Protein AF-A0A7R9JNC4-F1 (afdb_monomer_lite)

Organism: Timema californicum (NCBI:txid61474)

Sequence (114 aa):
CFVCVQEMGVPLQVRARMQINILVDPYTGSNIPLYKNLPERVFLPAMWFTQSVDIDDKLSSTVKTA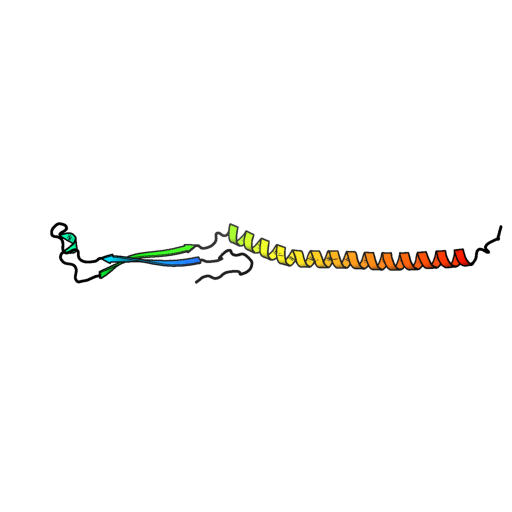LIAKTAGWGVLFALAAVGLVLLVIGLVISLRHGWAQNMVRSSVPKISQ

pLDDT: mean 71.84, std 12.69, range [44.19, 96.12]

InterPro domains:
  IPR002159 CD36 family [PF01130] (6-94)
  IPR002159 CD36 family [PTHR11923] (7-99)

Foldseek 3Di:
DFDDPVPPRDTQKDKDKDWDWDWDAQDPDPPDVPRVPDDGTDTDTPDMDIDIDHDDPVVVVVVVVVVVCVVVVVVVVVVVVVVVVVVVVVVVVVVVV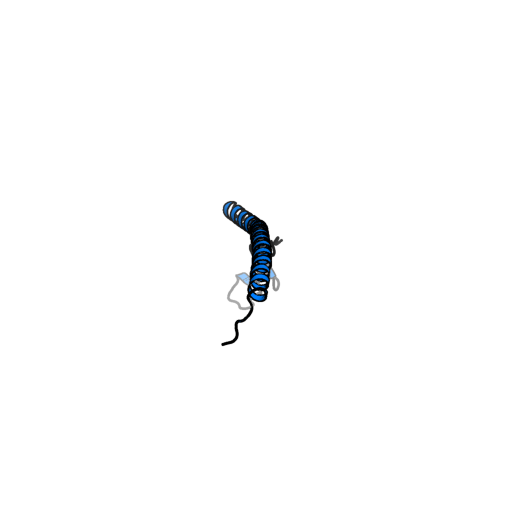VVVVVVVVVVPDPPPDD

Radius of gyration: 39.09 Å; chains: 1; bounding box: 98×27×97 Å

Structure (mmCIF, N/CA/C/O backbone):
data_AF-A0A7R9JNC4-F1
#
_entry.id   AF-A0A7R9JNC4-F1
#
loop_
_atom_site.group_PDB
_atom_site.id
_atom_site.type_symbol
_atom_site.label_atom_id
_atom_site.label_alt_id
_atom_site.label_comp_id
_atom_site.label_asym_id
_atom_site.label_entity_id
_atom_site.label_seq_id
_atom_site.pdbx_PDB_ins_code
_atom_site.Cartn_x
_atom_site.Cartn_y
_atom_site.Cartn_z
_atom_site.occupancy
_atom_site.B_iso_or_equiv
_atom_site.auth_seq_id
_atom_site.auth_comp_id
_atom_site.auth_asym_id
_atom_site.auth_atom_id
_atom_site.pdbx_PDB_model_num
ATOM 1 N N . CYS A 1 1 ? -14.669 -6.372 8.373 1.00 44.19 1 CYS A N 1
ATOM 2 C CA . CYS A 1 1 ? -14.290 -6.780 7.003 1.00 44.19 1 CYS A CA 1
ATOM 3 C C . CYS A 1 1 ? -13.158 -5.857 6.576 1.00 44.19 1 CYS A C 1
ATOM 5 O O . CYS A 1 1 ? -13.406 -4.662 6.481 1.00 44.19 1 CYS A O 1
ATOM 7 N N . PHE A 1 2 ? -11.932 -6.374 6.474 1.00 51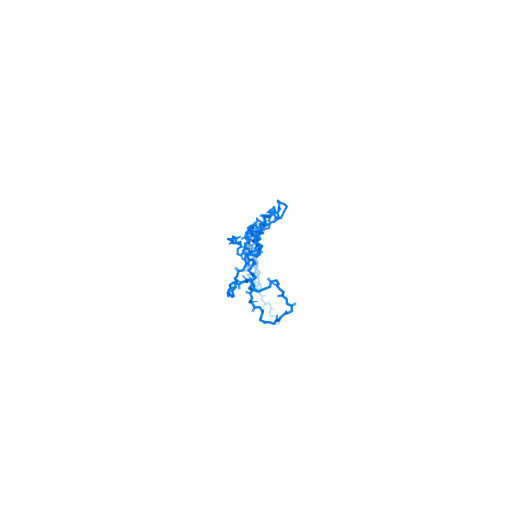.50 2 PHE A N 1
ATOM 8 C CA . PHE A 1 2 ? -10.750 -5.611 6.070 1.00 51.50 2 PHE A CA 1
ATOM 9 C C . PHE A 1 2 ? -10.440 -5.967 4.617 1.00 51.50 2 PHE A C 1
ATOM 11 O O . PHE A 1 2 ? -10.063 -7.101 4.335 1.00 51.50 2 PHE A O 1
ATOM 18 N N . VAL A 1 3 ? -10.631 -5.019 3.701 1.00 55.12 3 VAL A N 1
ATOM 19 C CA . VAL A 1 3 ? -10.148 -5.146 2.322 1.00 55.12 3 VAL A CA 1
ATOM 20 C C . VAL A 1 3 ? -8.806 -4.422 2.268 1.00 55.12 3 VAL A C 1
ATOM 22 O O . VAL A 1 3 ? -8.754 -3.192 2.281 1.00 55.12 3 VAL A O 1
ATOM 25 N N . CYS A 1 4 ? -7.715 -5.186 2.285 1.00 48.88 4 CYS A N 1
ATOM 26 C CA . CYS A 1 4 ? -6.356 -4.654 2.216 1.00 48.88 4 CYS A CA 1
ATOM 27 C C . CYS A 1 4 ? -5.811 -4.787 0.790 1.00 48.88 4 CYS A C 1
ATOM 29 O O . CYS A 1 4 ? -5.931 -5.844 0.175 1.00 48.88 4 CYS A O 1
ATOM 31 N N . VAL A 1 5 ? -5.153 -3.740 0.286 1.00 53.66 5 VAL A N 1
ATOM 32 C CA . VAL A 1 5 ? -4.251 -3.852 -0.868 1.00 53.66 5 VAL A CA 1
ATOM 33 C C . VAL A 1 5 ? -2.887 -4.240 -0.305 1.00 53.66 5 VAL A C 1
ATOM 35 O O . VAL A 1 5 ? -2.231 -3.436 0.355 1.00 53.66 5 VAL A O 1
ATOM 38 N N . GLN A 1 6 ? -2.503 -5.499 -0.517 1.00 52.25 6 GLN A N 1
ATOM 39 C CA . GLN A 1 6 ? -1.393 -6.187 0.161 1.00 52.25 6 GLN A CA 1
ATOM 40 C C . GLN A 1 6 ? -0.034 -5.472 0.056 1.00 52.25 6 GLN A C 1
ATOM 42 O O . GLN A 1 6 ? 0.820 -5.635 0.917 1.00 52.25 6 GLN A O 1
ATOM 47 N N . GLU A 1 7 ? 0.143 -4.641 -0.967 1.00 56.03 7 GLU A N 1
ATOM 48 C CA . GLU A 1 7 ? 1.398 -3.946 -1.266 1.00 56.03 7 GLU A CA 1
ATOM 49 C C . GLU A 1 7 ? 1.586 -2.631 -0.491 1.00 56.03 7 GLU A C 1
ATOM 51 O O . GLU A 1 7 ? 2.702 -2.131 -0.417 1.00 56.03 7 GLU A O 1
ATOM 56 N N . MET A 1 8 ? 0.517 -2.043 0.062 1.00 58.16 8 MET A N 1
ATOM 57 C CA . MET A 1 8 ? 0.560 -0.661 0.571 1.00 58.16 8 MET A CA 1
ATOM 58 C C . MET A 1 8 ? 0.301 -0.544 2.075 1.00 58.16 8 MET A C 1
ATOM 60 O O . MET A 1 8 ? 0.452 0.543 2.618 1.00 58.16 8 MET A O 1
ATOM 64 N N . GLY A 1 9 ? -0.126 -1.613 2.759 1.00 55.94 9 GLY A N 1
ATOM 65 C CA . GLY A 1 9 ? -0.413 -1.606 4.206 1.00 55.94 9 GLY A CA 1
ATOM 66 C C . GLY A 1 9 ? -1.550 -0.668 4.652 1.00 55.94 9 GLY A C 1
ATOM 67 O O . GLY A 1 9 ? -1.943 -0.689 5.815 1.00 55.94 9 GLY A O 1
ATOM 68 N N . VAL A 1 10 ? -2.102 0.134 3.737 1.00 61.19 10 VAL A N 1
ATOM 69 C CA . VAL A 1 10 ? -3.180 1.089 3.987 1.00 61.19 10 VAL A CA 1
ATOM 70 C C . VAL A 1 10 ? -4.524 0.402 3.724 1.00 61.19 10 VAL A C 1
ATOM 72 O O . VAL A 1 10 ? -4.783 -0.028 2.594 1.00 61.19 10 VAL A O 1
ATOM 75 N N . PRO A 1 11 ? -5.397 0.279 4.737 1.00 57.06 11 PRO A N 1
ATOM 76 C CA . PRO A 1 11 ? -6.696 -0.351 4.558 1.00 57.06 11 PRO A CA 1
ATOM 77 C C . PRO A 1 11 ? -7.670 0.621 3.880 1.00 57.06 11 PRO A C 1
ATOM 79 O O . PRO A 1 11 ? -8.018 1.641 4.463 1.00 57.06 11 PRO A O 1
ATOM 82 N N . LEU A 1 12 ? -8.137 0.300 2.665 1.00 61.91 12 LEU A N 1
ATOM 83 C CA . LEU A 1 12 ? -8.998 1.196 1.875 1.00 61.91 12 LEU A CA 1
ATOM 84 C C . LEU A 1 12 ? -10.362 1.473 2.521 1.00 61.91 12 LEU A C 1
ATOM 86 O O . LEU A 1 12 ? -10.946 2.527 2.285 1.00 61.91 12 LEU A O 1
ATOM 90 N N . GLN A 1 13 ? -10.871 0.516 3.298 1.00 58.16 13 GLN A N 1
ATOM 91 C CA . GLN A 1 13 ? -12.112 0.622 4.061 1.00 58.16 13 GLN A CA 1
ATOM 92 C C . GLN A 1 13 ? -11.985 -0.221 5.330 1.00 58.16 13 GLN A C 1
ATOM 94 O O . GLN A 1 13 ? -11.744 -1.432 5.258 1.00 58.16 13 GLN A O 1
ATOM 99 N N . VAL A 1 14 ? -12.163 0.404 6.497 1.00 60.12 14 VAL A N 1
ATOM 100 C CA . VAL A 1 14 ? -12.135 -0.287 7.793 1.00 60.12 14 VAL A CA 1
ATOM 101 C C . VAL A 1 14 ? -13.489 -0.158 8.460 1.00 60.12 14 VAL A C 1
ATOM 103 O O . VAL A 1 14 ? -13.920 0.935 8.812 1.00 60.12 14 VAL A O 1
ATOM 106 N N . ARG A 1 15 ? -14.146 -1.301 8.674 1.00 62.38 15 ARG A N 1
ATOM 107 C CA . ARG A 1 15 ? -15.362 -1.404 9.489 1.00 62.38 15 ARG A CA 1
ATOM 108 C C . ARG A 1 15 ? -15.064 -2.278 10.697 1.00 62.38 15 ARG A C 1
ATOM 110 O O . ARG A 1 15 ? -15.071 -3.509 10.582 1.00 62.38 15 ARG A O 1
ATOM 117 N N . ALA A 1 16 ? -14.780 -1.634 11.824 1.00 66.00 16 ALA A N 1
ATOM 118 C CA . ALA A 1 16 ? -14.545 -2.270 13.112 1.00 66.00 16 ALA A CA 1
ATOM 119 C C . ALA A 1 16 ? -15.803 -2.155 13.981 1.00 66.00 16 ALA A C 1
ATOM 121 O O . ALA A 1 16 ? -16.403 -1.087 14.094 1.00 66.00 16 ALA A O 1
ATOM 122 N N . ARG A 1 17 ? -16.222 -3.273 14.578 1.00 70.50 17 ARG A N 1
ATOM 123 C CA . ARG A 1 17 ? -17.339 -3.331 15.526 1.00 70.50 17 ARG A CA 1
ATOM 124 C C . ARG A 1 17 ? -16.811 -3.900 16.829 1.00 70.50 17 ARG A C 1
ATOM 126 O O . ARG A 1 17 ? -16.311 -5.020 16.835 1.00 70.50 17 ARG A O 1
ATOM 133 N N . MET A 1 18 ? -16.892 -3.119 17.895 1.00 77.19 18 MET A N 1
ATOM 134 C CA . MET A 1 18 ? -16.449 -3.510 19.228 1.00 77.19 18 MET A CA 1
ATOM 135 C C . MET A 1 18 ? -17.633 -3.445 20.183 1.00 77.19 18 MET A C 1
ATOM 137 O O . MET A 1 18 ? -18.390 -2.474 20.175 1.00 77.19 18 MET A O 1
ATOM 141 N N . GLN A 1 19 ? -17.787 -4.477 21.006 1.00 81.62 19 GLN A N 1
ATOM 142 C CA . GLN A 1 19 ? -18.786 -4.521 22.066 1.00 81.62 19 GLN A CA 1
ATOM 143 C C . GLN A 1 19 ? -18.071 -4.533 23.410 1.00 81.62 19 GLN A C 1
ATOM 145 O O . GLN A 1 19 ? -17.199 -5.368 23.644 1.00 81.62 19 GLN A O 1
ATOM 150 N N . ILE A 1 20 ? -18.455 -3.610 24.288 1.00 80.56 20 ILE A N 1
ATOM 151 C CA . ILE A 1 20 ? -17.968 -3.578 25.664 1.00 80.56 20 ILE A CA 1
ATOM 152 C C . ILE A 1 20 ? -18.991 -4.301 26.534 1.00 80.56 20 ILE A C 1
ATOM 154 O O . ILE A 1 20 ? -20.129 -3.846 26.671 1.00 80.56 20 ILE A O 1
ATOM 158 N N . ASN A 1 21 ? -18.572 -5.416 27.130 1.00 79.94 21 ASN A N 1
ATOM 159 C CA . ASN A 1 21 ? -19.337 -6.123 28.149 1.00 79.94 21 ASN A CA 1
ATOM 160 C C . ASN A 1 21 ? -18.695 -5.892 29.514 1.00 79.94 21 ASN A C 1
ATOM 162 O O . ASN A 1 21 ? -17.485 -6.048 29.670 1.00 79.94 21 ASN A O 1
ATOM 166 N N . ILE A 1 22 ? -19.518 -5.552 30.499 1.00 77.94 22 ILE A N 1
ATOM 167 C CA . ILE A 1 22 ? -19.102 -5.400 31.890 1.00 77.94 22 ILE A CA 1
ATOM 168 C C . ILE A 1 22 ? -19.557 -6.646 32.643 1.00 77.94 22 ILE A C 1
ATOM 170 O O . ILE A 1 22 ? -20.733 -7.006 32.603 1.00 77.94 22 ILE A O 1
ATOM 174 N N . LEU A 1 23 ? -18.618 -7.308 33.316 1.00 78.38 23 LEU A N 1
ATOM 175 C CA . LEU A 1 23 ? -18.911 -8.398 34.238 1.00 78.38 23 LEU A CA 1
ATOM 176 C C . LEU A 1 23 ? -19.241 -7.803 35.605 1.00 78.38 23 LEU A C 1
ATOM 178 O O . LEU A 1 23 ? -18.393 -7.142 36.204 1.00 78.38 23 LEU A O 1
ATOM 182 N N . VAL A 1 24 ? -20.457 -8.032 36.090 1.00 73.62 24 VAL A N 1
ATOM 183 C CA . VAL A 1 24 ? -20.873 -7.611 37.428 1.00 73.62 24 VAL A CA 1
ATOM 184 C C . VAL A 1 24 ? -21.035 -8.845 38.301 1.00 73.62 24 VAL A C 1
ATOM 186 O O . VAL A 1 24 ? -21.912 -9.674 38.059 1.00 73.62 24 VAL A O 1
ATOM 189 N N . ASP A 1 25 ? -20.187 -8.944 39.323 1.00 72.25 25 ASP A N 1
ATOM 190 C CA . ASP A 1 25 ? -20.280 -9.965 40.364 1.00 72.25 25 ASP A CA 1
ATOM 191 C C . ASP A 1 25 ? -21.021 -9.390 41.591 1.00 72.25 25 ASP A C 1
ATOM 193 O O . ASP A 1 25 ? -20.733 -8.262 42.008 1.00 72.25 25 ASP A O 1
ATOM 197 N N . PRO A 1 26 ? -21.979 -10.126 42.186 1.00 66.00 26 PRO A N 1
ATOM 198 C CA . PRO A 1 26 ? -22.688 -9.668 43.376 1.00 66.00 26 PRO A CA 1
ATOM 199 C C . PRO A 1 26 ? -21.736 -9.628 44.582 1.00 66.00 26 PRO A C 1
ATOM 201 O O . PRO A 1 26 ? -21.170 -10.643 44.988 1.00 66.00 26 PRO A O 1
ATOM 204 N N . TYR A 1 27 ? -21.553 -8.445 45.169 1.00 62.84 27 TYR A N 1
ATOM 205 C CA . TYR A 1 27 ? -20.726 -8.259 46.363 1.00 62.84 27 TYR A CA 1
ATOM 206 C C . TYR A 1 27 ? -21.540 -8.537 47.637 1.00 62.84 27 TYR A C 1
ATOM 208 O O . TYR A 1 27 ? -22.559 -7.895 47.883 1.00 62.84 27 TYR A O 1
ATOM 216 N N . THR A 1 28 ? -21.083 -9.483 48.464 1.00 59.53 28 THR A N 1
ATOM 217 C CA . THR A 1 28 ? -21.775 -9.958 49.682 1.00 59.53 28 THR A CA 1
ATOM 218 C C . THR A 1 28 ? -21.474 -9.142 50.948 1.00 59.53 28 THR A C 1
ATOM 220 O O . THR A 1 28 ? -22.050 -9.414 52.001 1.00 59.53 28 THR A O 1
ATOM 223 N N . GLY A 1 29 ? -20.612 -8.120 50.878 1.00 59.78 29 GLY A N 1
ATOM 224 C CA . GLY A 1 29 ? -20.340 -7.210 51.995 1.00 59.78 29 GLY A CA 1
ATOM 225 C C . GLY A 1 29 ? -21.403 -6.113 52.129 1.00 59.78 29 GLY A C 1
ATOM 226 O O . GLY A 1 29 ? -21.779 -5.457 51.159 1.00 59.78 29 GLY A O 1
ATOM 227 N N . SER A 1 30 ? -21.867 -5.887 53.355 1.00 56.16 30 SER A N 1
ATOM 228 C CA . SER A 1 30 ? -23.043 -5.098 53.763 1.00 56.16 30 SER A CA 1
ATOM 229 C C . SER A 1 30 ? -23.102 -3.612 53.363 1.00 56.16 30 SER A C 1
ATOM 231 O O . SER A 1 30 ? -24.064 -2.940 53.728 1.00 56.16 30 SER A O 1
ATOM 233 N N . ASN A 1 31 ? -22.119 -3.076 52.636 1.00 57.97 31 ASN A N 1
ATOM 234 C CA . ASN A 1 31 ? -21.911 -1.627 52.532 1.00 57.97 31 ASN A CA 1
ATOM 235 C C . ASN A 1 31 ? -22.288 -1.014 51.172 1.00 57.97 31 ASN A C 1
ATOM 237 O O . ASN A 1 31 ? -22.201 0.202 51.025 1.00 57.97 31 ASN A O 1
ATOM 241 N N . ILE A 1 32 ? -22.730 -1.808 50.186 1.00 62.44 32 ILE A N 1
ATOM 242 C CA . ILE A 1 32 ? -23.145 -1.288 48.871 1.00 62.44 32 ILE A CA 1
ATOM 243 C C . ILE A 1 32 ? -24.506 -1.890 48.474 1.00 62.44 32 ILE A C 1
ATOM 245 O O . ILE A 1 32 ? -24.557 -2.978 47.900 1.00 62.44 32 ILE A O 1
ATOM 249 N N . PRO A 1 33 ? -25.636 -1.208 48.752 1.00 63.06 33 PRO A N 1
ATOM 250 C CA . PRO A 1 33 ? -26.978 -1.737 48.478 1.00 63.06 33 PRO A CA 1
ATOM 251 C C . PRO A 1 33 ? -27.293 -1.900 46.980 1.00 63.06 33 PRO A C 1
ATOM 253 O O . PRO A 1 33 ? -28.235 -2.608 46.634 1.00 63.06 33 PRO A O 1
ATOM 256 N N . LEU A 1 34 ? -26.495 -1.291 46.093 1.00 64.94 34 LEU A N 1
ATOM 257 C CA . LEU A 1 34 ? -26.687 -1.314 44.639 1.00 64.94 34 LEU A CA 1
ATOM 258 C C . LEU A 1 34 ? -26.532 -2.717 44.019 1.00 64.94 34 LEU A C 1
ATOM 260 O O . LEU A 1 34 ? -27.171 -3.002 43.012 1.00 64.94 34 LEU A O 1
ATOM 264 N N . TYR A 1 35 ? -25.739 -3.606 44.633 1.00 62.12 35 TYR A N 1
ATOM 265 C CA . TYR A 1 35 ? -25.465 -4.955 44.110 1.00 62.12 35 TYR A CA 1
ATOM 266 C C . TYR A 1 35 ? -26.289 -6.071 44.775 1.00 62.12 35 TYR A C 1
ATOM 268 O O . TYR A 1 35 ? -26.131 -7.243 44.445 1.00 62.12 35 TYR A O 1
ATOM 276 N N . LYS A 1 36 ? -27.179 -5.721 45.713 1.00 59.44 36 LYS A N 1
ATOM 277 C CA . LYS A 1 36 ? -27.850 -6.671 46.618 1.00 59.44 36 LYS A CA 1
ATOM 278 C C . LYS A 1 36 ? -28.995 -7.469 45.971 1.00 59.44 36 LYS A C 1
ATOM 280 O O . LYS A 1 36 ? -29.392 -8.492 46.514 1.00 59.44 36 LYS A O 1
ATOM 285 N N . ASN A 1 37 ? -29.518 -6.992 44.837 1.00 63.28 37 ASN A N 1
ATOM 286 C CA . ASN A 1 37 ? -30.651 -7.583 44.109 1.00 63.28 37 ASN A CA 1
ATOM 287 C C . ASN A 1 37 ? -30.269 -8.131 42.721 1.00 63.28 37 ASN A C 1
ATOM 289 O O . ASN A 1 37 ? -31.162 -8.433 41.930 1.00 63.28 37 ASN A O 1
ATOM 293 N N . LEU A 1 38 ? -28.976 -8.221 42.383 1.00 62.16 38 LEU A N 1
ATOM 294 C CA . LEU A 1 38 ? -28.588 -8.850 41.121 1.00 62.16 38 LEU A CA 1
ATOM 295 C C . LEU A 1 38 ? -28.598 -10.381 41.285 1.00 62.16 38 LEU A C 1
ATOM 297 O O . LEU A 1 38 ? -28.001 -10.877 42.244 1.00 62.16 38 LEU A O 1
ATOM 301 N N . PRO A 1 39 ? -29.240 -11.137 40.370 1.00 59.06 39 PRO A N 1
ATOM 302 C CA . PRO A 1 39 ? -28.974 -12.568 40.240 1.00 59.06 39 PRO A CA 1
ATOM 303 C C . PRO A 1 39 ? -27.484 -12.766 39.904 1.00 59.06 39 PRO A C 1
ATOM 305 O O . PRO A 1 39 ? -26.833 -11.820 39.468 1.00 59.06 39 PRO A O 1
ATOM 308 N N . GLU A 1 40 ? -26.927 -13.950 40.171 1.00 65.00 40 GLU A N 1
ATOM 309 C CA . GLU A 1 40 ? -25.495 -14.279 40.008 1.00 65.00 40 GLU A CA 1
ATOM 310 C C . GLU A 1 40 ? -24.810 -13.673 38.766 1.00 65.00 40 GLU A C 1
ATOM 312 O O . GLU A 1 40 ? -25.463 -13.435 37.754 1.00 65.00 40 GLU A O 1
ATOM 317 N N . ARG A 1 41 ? -23.478 -13.490 38.845 1.00 61.31 41 ARG A N 1
ATOM 318 C CA . ARG A 1 41 ? -22.540 -13.065 37.780 1.00 61.31 41 ARG A CA 1
ATOM 319 C C . ARG A 1 41 ? -23.212 -12.720 36.436 1.00 61.31 41 ARG A C 1
ATOM 321 O O . ARG A 1 41 ? -23.397 -13.587 35.580 1.00 61.31 41 ARG A O 1
ATOM 328 N N . VAL A 1 42 ? -23.533 -11.440 36.226 1.00 69.94 42 VAL A N 1
ATOM 329 C CA . VAL A 1 42 ? -24.230 -10.963 35.018 1.00 69.94 42 VAL A CA 1
ATOM 330 C C . VAL A 1 42 ? -23.260 -10.232 34.094 1.00 69.94 42 VAL A C 1
ATOM 332 O O . VAL A 1 42 ? -22.532 -9.333 34.514 1.00 69.94 42 VAL A O 1
ATOM 335 N N . PHE A 1 43 ? -23.283 -10.582 32.807 1.00 69.12 43 PHE A N 1
ATOM 336 C CA . PHE A 1 43 ? -22.633 -9.803 31.753 1.00 69.12 43 PHE A CA 1
ATOM 337 C C . PHE A 1 43 ? -23.602 -8.739 31.236 1.00 69.12 43 PHE A C 1
ATOM 339 O O . PHE A 1 43 ? -24.533 -9.047 30.492 1.00 69.12 43 PHE A O 1
ATOM 346 N N . LEU A 1 44 ? -23.384 -7.483 31.617 1.00 75.56 44 LEU A N 1
ATOM 347 C CA . LEU A 1 44 ? -24.174 -6.356 31.132 1.00 75.56 44 LEU A CA 1
ATOM 348 C C . LEU A 1 44 ? -23.521 -5.786 29.861 1.00 75.56 44 LEU A C 1
ATOM 350 O O . LEU A 1 44 ? -22.362 -5.358 29.916 1.00 75.56 44 LEU A O 1
ATOM 354 N N . PRO A 1 45 ? -24.221 -5.762 28.712 1.00 73.31 45 PRO A N 1
ATOM 355 C CA . PRO A 1 45 ? -23.729 -5.056 27.539 1.00 73.31 45 PRO A CA 1
ATOM 356 C C . PRO A 1 45 ? -23.801 -3.553 27.816 1.00 73.31 45 PRO A C 1
ATOM 358 O O . PRO A 1 45 ? -24.883 -2.998 27.982 1.00 73.31 45 PRO A O 1
ATOM 361 N N . ALA A 1 46 ? -22.646 -2.893 27.892 1.00 76.31 46 ALA A N 1
ATOM 362 C CA . ALA A 1 46 ? -22.591 -1.465 28.187 1.00 76.31 46 ALA A CA 1
ATOM 363 C C . ALA A 1 46 ? -22.892 -0.635 26.937 1.00 76.31 46 ALA A C 1
ATOM 365 O O . ALA A 1 46 ? -23.654 0.325 26.992 1.00 76.31 46 ALA A O 1
ATOM 366 N N . MET A 1 47 ? -22.277 -1.003 25.808 1.00 77.12 47 MET A N 1
ATOM 367 C CA . MET A 1 47 ? -22.377 -0.255 24.556 1.00 77.12 47 MET A CA 1
ATOM 368 C C . MET A 1 47 ? -21.711 -0.992 23.387 1.00 77.12 47 MET A C 1
ATOM 370 O O . MET A 1 47 ? -20.741 -1.737 23.562 1.00 77.12 47 MET A O 1
ATOM 374 N N . TRP A 1 48 ? -22.215 -0.738 22.177 1.00 73.12 48 TRP A N 1
ATOM 375 C CA . TRP A 1 48 ? -21.621 -1.173 20.914 1.00 73.12 48 TRP A CA 1
ATOM 376 C C . TRP A 1 48 ? -21.045 0.030 20.160 1.00 73.12 48 TRP A C 1
ATOM 378 O O . TRP A 1 48 ? -21.745 0.996 19.863 1.00 73.12 48 TRP A O 1
ATOM 388 N N . PHE A 1 49 ? -19.765 -0.035 19.806 1.00 78.19 49 PHE A N 1
ATOM 389 C CA . PHE A 1 49 ? -19.107 0.955 18.962 1.00 78.19 49 PHE A CA 1
ATOM 390 C C . PHE A 1 49 ? -18.919 0.385 17.563 1.00 78.19 49 PHE A C 1
ATOM 392 O O . PHE A 1 49 ? -18.333 -0.683 17.386 1.00 78.19 49 PHE A O 1
ATOM 399 N N . THR A 1 50 ? -19.392 1.111 16.554 1.00 71.19 50 THR A N 1
ATOM 400 C CA . THR A 1 50 ? -19.060 0.827 15.156 1.00 71.19 50 THR A CA 1
ATOM 401 C C . THR A 1 50 ? -18.185 1.956 14.643 1.00 71.19 50 THR A C 1
ATOM 403 O O . THR A 1 50 ? -18.671 3.059 14.419 1.00 71.19 50 THR A O 1
ATOM 406 N N . GLN A 1 51 ? -16.899 1.683 14.455 1.00 65.81 51 GLN A N 1
ATOM 407 C CA . GLN A 1 51 ? -15.972 2.614 13.832 1.00 65.81 51 GLN A CA 1
ATOM 408 C C . GLN A 1 51 ? -15.855 2.246 12.352 1.00 65.81 51 GLN A C 1
ATOM 410 O O . GLN A 1 51 ? -15.296 1.205 11.997 1.00 65.81 51 GLN A O 1
ATOM 415 N N . SER A 1 52 ? -16.436 3.086 11.497 1.00 66.56 52 SER A N 1
ATOM 416 C CA . SER A 1 52 ? -16.288 2.993 10.044 1.00 66.56 52 SER A CA 1
ATOM 417 C C . SER A 1 52 ? -15.407 4.150 9.602 1.00 66.56 52 SER A C 1
ATOM 419 O O . SER A 1 52 ? -15.806 5.303 9.732 1.00 66.56 52 SER A O 1
ATOM 421 N N . VAL A 1 53 ? -14.190 3.844 9.161 1.00 65.38 53 VAL A N 1
ATOM 422 C CA . VAL A 1 53 ? -13.295 4.827 8.551 1.00 65.38 53 VAL A CA 1
ATOM 423 C C . VAL A 1 53 ? -13.340 4.575 7.056 1.00 65.38 53 VAL A C 1
ATOM 425 O O . VAL A 1 53 ? -12.800 3.575 6.571 1.00 65.38 53 VAL A O 1
ATOM 428 N N . ASP A 1 54 ? -14.030 5.467 6.356 1.00 65.88 54 ASP A N 1
ATOM 429 C CA . ASP A 1 54 ? -13.925 5.590 4.912 1.00 65.88 54 ASP A CA 1
ATOM 430 C C . ASP A 1 54 ? -12.759 6.536 4.612 1.00 65.88 54 ASP A C 1
ATOM 432 O O . ASP A 1 54 ? -12.597 7.579 5.249 1.00 65.88 54 ASP A O 1
ATOM 436 N N . ILE A 1 55 ? -11.884 6.121 3.699 1.00 65.31 55 ILE A N 1
ATOM 437 C CA . ILE A 1 55 ? -10.728 6.920 3.311 1.00 65.31 55 ILE A CA 1
ATOM 438 C C . ILE A 1 55 ? -11.205 8.193 2.595 1.00 65.31 55 ILE A C 1
ATOM 440 O O . ILE A 1 55 ? -11.933 8.106 1.610 1.00 65.31 55 ILE A O 1
ATOM 444 N N . ASP A 1 56 ? -10.745 9.355 3.074 1.00 70.00 56 ASP A N 1
ATOM 445 C CA . ASP A 1 56 ? -10.971 10.665 2.451 1.00 70.00 56 ASP A CA 1
ATOM 446 C C . ASP A 1 56 ? -10.477 10.693 0.991 1.00 70.00 56 ASP A C 1
ATOM 448 O O . ASP A 1 56 ? -9.440 10.104 0.653 1.00 70.00 56 ASP A O 1
ATOM 452 N N . ASP A 1 57 ? -11.193 11.403 0.116 1.00 65.94 57 ASP A N 1
ATOM 453 C CA . ASP A 1 57 ? -10.968 11.383 -1.338 1.00 65.94 57 ASP A CA 1
ATOM 454 C C . ASP A 1 57 ? -9.532 11.771 -1.722 1.00 65.94 57 ASP A C 1
ATOM 456 O O . ASP A 1 57 ? -8.950 11.217 -2.666 1.00 65.94 57 ASP A O 1
ATOM 460 N N . LYS A 1 58 ? -8.906 12.669 -0.947 1.00 63.09 58 LYS A N 1
ATOM 461 C CA . LYS A 1 58 ? -7.500 13.045 -1.141 1.00 63.09 58 LYS A CA 1
ATOM 462 C C . LYS A 1 58 ? -6.565 11.849 -1.003 1.00 63.09 58 LYS A C 1
ATOM 464 O O . LYS A 1 58 ? -5.725 11.635 -1.875 1.00 63.09 58 LYS A O 1
ATOM 469 N N . LEU A 1 59 ? -6.734 11.037 0.034 1.00 65.06 59 LEU A N 1
ATOM 470 C CA . LEU A 1 59 ? -5.857 9.900 0.305 1.00 65.06 59 LEU A CA 1
ATOM 471 C C . LEU A 1 59 ? -6.093 8.762 -0.710 1.00 65.06 59 LEU A C 1
ATOM 473 O O . LEU A 1 59 ? -5.140 8.123 -1.157 1.00 65.06 59 LEU A O 1
ATOM 477 N N . SER A 1 60 ? -7.337 8.584 -1.173 1.00 64.06 60 SER A N 1
ATOM 478 C CA . SER A 1 60 ? -7.686 7.673 -2.277 1.00 64.06 60 SER A CA 1
ATOM 479 C C . SER A 1 60 ? -6.965 8.045 -3.580 1.00 64.06 60 SER A C 1
ATOM 481 O O . SER A 1 60 ? -6.387 7.182 -4.248 1.00 64.06 60 SER A O 1
ATOM 483 N N . SER A 1 61 ? -6.926 9.337 -3.926 1.00 67.88 61 SER A N 1
ATOM 484 C CA . SER A 1 61 ? -6.230 9.813 -5.129 1.00 67.88 61 SER A CA 1
ATOM 485 C C . SER A 1 61 ? -4.709 9.628 -5.055 1.00 67.88 61 SER A C 1
ATOM 487 O O . SER A 1 61 ? -4.091 9.200 -6.033 1.00 67.88 61 SER A O 1
ATOM 489 N N . THR A 1 62 ? -4.097 9.864 -3.890 1.00 69.31 62 THR A N 1
ATOM 490 C CA . THR A 1 62 ? -2.658 9.658 -3.681 1.00 69.31 62 THR A CA 1
ATOM 491 C C . THR A 1 62 ? -2.279 8.184 -3.797 1.00 69.31 62 THR A C 1
ATOM 493 O O . THR A 1 62 ? -1.325 7.856 -4.502 1.00 69.31 62 THR A O 1
ATOM 496 N N . VAL A 1 63 ? -3.051 7.281 -3.184 1.00 71.00 63 VAL A N 1
ATOM 497 C CA . VAL A 1 63 ? -2.813 5.830 -3.279 1.00 71.00 63 VAL A CA 1
ATOM 498 C C . VAL A 1 63 ? -2.971 5.338 -4.721 1.00 71.00 63 VAL A C 1
ATOM 500 O O . VAL A 1 63 ? -2.137 4.570 -5.200 1.00 71.00 63 VAL A O 1
ATOM 503 N N . LYS A 1 64 ? -3.978 5.827 -5.458 1.00 70.25 64 LYS A N 1
ATOM 504 C CA . LYS A 1 64 ? -4.152 5.521 -6.890 1.00 70.25 64 LYS A CA 1
ATOM 505 C C . LYS A 1 64 ? -2.984 6.027 -7.739 1.00 70.25 64 LYS A C 1
ATOM 507 O O . LYS A 1 64 ? -2.502 5.304 -8.607 1.00 70.25 64 LYS A O 1
ATOM 512 N N . THR A 1 65 ? -2.500 7.237 -7.467 1.00 71.75 65 THR A N 1
ATOM 513 C CA . THR A 1 65 ? -1.373 7.840 -8.198 1.00 71.75 65 THR A CA 1
ATOM 514 C C . THR A 1 65 ? -0.078 7.070 -7.944 1.00 71.75 65 THR A C 1
ATOM 516 O O . THR A 1 65 ? 0.660 6.783 -8.883 1.00 71.75 65 THR A O 1
ATOM 519 N N . ALA A 1 66 ? 0.169 6.660 -6.698 1.00 75.06 66 ALA A N 1
ATOM 520 C CA . ALA A 1 66 ? 1.309 5.820 -6.337 1.00 75.06 66 ALA A CA 1
ATOM 521 C C . ALA A 1 66 ? 1.261 4.443 -7.029 1.00 75.06 66 ALA A C 1
ATOM 523 O O . ALA A 1 66 ? 2.286 3.953 -7.504 1.00 75.06 66 ALA A O 1
ATOM 524 N N . LEU A 1 67 ? 0.068 3.848 -7.155 1.00 72.12 67 LEU A N 1
ATOM 525 C CA . LEU A 1 67 ? -0.131 2.604 -7.906 1.00 72.12 67 LEU A CA 1
ATOM 526 C C . LEU A 1 67 ? 0.222 2.766 -9.392 1.00 72.12 67 LEU A C 1
ATOM 528 O O . LEU A 1 67 ? 0.954 1.942 -9.941 1.00 72.12 67 LEU A O 1
ATOM 532 N N . ILE A 1 68 ? -0.245 3.847 -10.025 1.00 75.31 68 ILE A N 1
ATOM 533 C CA . ILE A 1 68 ? 0.031 4.138 -11.440 1.00 75.31 68 ILE A CA 1
ATOM 534 C C . ILE A 1 68 ? 1.524 4.413 -11.656 1.00 75.31 68 ILE A C 1
ATOM 536 O O . ILE A 1 68 ? 2.111 3.903 -12.613 1.00 75.31 68 ILE A O 1
ATOM 540 N N . ALA A 1 69 ? 2.160 5.161 -10.75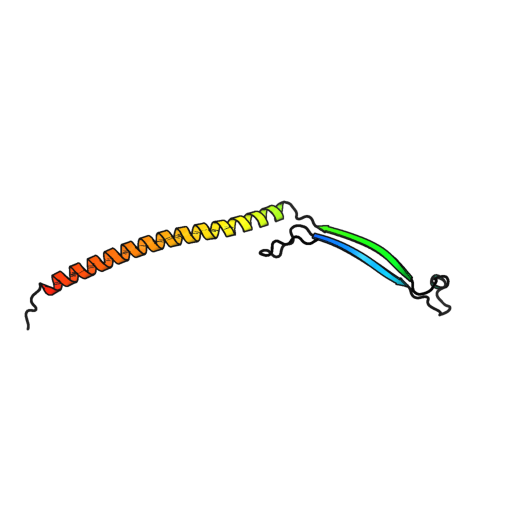1 1.00 74.44 69 ALA A N 1
ATOM 541 C CA . ALA A 1 69 ? 3.589 5.455 -10.801 1.00 74.44 69 ALA A CA 1
ATOM 542 C C . ALA A 1 69 ? 4.447 4.182 -10.734 1.00 74.44 69 ALA A C 1
ATOM 544 O O . ALA A 1 69 ? 5.408 4.058 -11.492 1.00 74.44 69 ALA A O 1
ATOM 545 N N . LYS A 1 70 ? 4.076 3.198 -9.901 1.00 75.31 70 LYS A N 1
ATOM 546 C CA . LYS A 1 70 ? 4.766 1.898 -9.847 1.00 75.31 70 LYS A CA 1
ATOM 547 C C . LYS A 1 70 ? 4.677 1.163 -11.186 1.00 75.31 70 LYS A C 1
ATOM 549 O O . LYS A 1 70 ? 5.696 0.706 -11.694 1.00 75.31 70 LYS A O 1
ATOM 554 N N . THR A 1 71 ? 3.491 1.086 -11.790 1.00 75.25 71 THR A N 1
ATOM 555 C CA . THR A 1 71 ? 3.314 0.428 -13.098 1.00 75.25 71 THR A CA 1
ATOM 556 C C . THR A 1 71 ? 4.005 1.173 -14.242 1.00 75.25 71 THR A C 1
ATOM 558 O O . THR A 1 71 ? 4.618 0.544 -15.101 1.00 75.25 71 THR A O 1
ATOM 561 N N . ALA A 1 72 ? 3.980 2.508 -14.232 1.00 78.12 72 ALA A N 1
ATOM 562 C CA . ALA A 1 72 ? 4.658 3.331 -15.230 1.00 78.12 72 ALA A CA 1
ATOM 563 C C . ALA A 1 72 ? 6.188 3.250 -15.098 1.00 78.12 72 ALA A C 1
ATOM 565 O O . ALA A 1 72 ? 6.894 3.221 -16.107 1.00 78.12 72 ALA A O 1
ATOM 566 N N . GLY A 1 73 ? 6.704 3.145 -13.869 1.00 80.44 73 GLY A N 1
ATOM 567 C CA . GLY A 1 73 ? 8.135 3.021 -13.593 1.00 80.44 73 GLY A CA 1
ATOM 568 C C . GLY A 1 73 ? 8.768 1.800 -14.259 1.00 80.44 73 GLY A C 1
ATOM 569 O O . GLY A 1 73 ? 9.846 1.912 -14.837 1.00 80.44 73 GLY A O 1
ATOM 570 N N . TRP A 1 74 ? 8.074 0.658 -14.275 1.00 84.25 74 TRP A N 1
ATOM 571 C CA . TRP A 1 74 ? 8.553 -0.539 -14.978 1.00 84.25 74 TRP A CA 1
ATOM 572 C C . TRP A 1 74 ? 8.665 -0.312 -16.492 1.00 84.25 74 TRP A C 1
ATOM 574 O O . TRP A 1 74 ? 9.665 -0.698 -17.093 1.00 84.25 74 TRP A O 1
ATOM 584 N N . GLY A 1 75 ? 7.694 0.372 -17.105 1.00 85.69 75 GLY A N 1
ATOM 585 C CA . GLY A 1 75 ? 7.733 0.702 -18.534 1.00 85.69 75 GLY A CA 1
ATOM 586 C C . GLY A 1 75 ? 8.912 1.606 -18.909 1.00 85.69 75 GLY A C 1
ATOM 587 O O . GLY A 1 75 ? 9.610 1.341 -19.888 1.00 85.69 75 GLY A O 1
ATOM 588 N N . VAL A 1 76 ? 9.184 2.633 -18.098 1.00 88.31 76 VAL A N 1
ATOM 589 C CA . VAL A 1 76 ? 10.319 3.547 -18.311 1.00 88.31 76 VAL A CA 1
ATOM 590 C C . VAL A 1 76 ? 11.658 2.818 -18.170 1.00 88.31 76 VAL A C 1
ATOM 592 O O . VAL A 1 76 ? 12.558 3.033 -18.981 1.00 88.31 76 VAL A O 1
ATOM 595 N N . LEU A 1 77 ? 11.787 1.918 -17.190 1.00 88.56 77 LEU A N 1
ATOM 596 C CA . LEU A 1 77 ? 13.005 1.129 -16.991 1.00 88.56 77 LEU A CA 1
ATOM 597 C C . LEU A 1 77 ? 13.308 0.224 -18.191 1.00 88.56 77 LEU A C 1
ATOM 599 O O . LEU A 1 77 ? 14.445 0.203 -18.662 1.00 88.56 77 LEU A O 1
ATOM 603 N N . PHE A 1 78 ? 12.304 -0.476 -18.728 1.00 92.12 78 PHE A N 1
ATOM 604 C CA . PHE A 1 78 ? 12.493 -1.304 -19.923 1.00 92.12 78 PHE A CA 1
ATOM 605 C C . PHE A 1 78 ? 12.842 -0.479 -21.161 1.00 92.12 78 PHE A C 1
ATOM 607 O O . PHE A 1 78 ? 13.717 -0.880 -21.927 1.00 92.12 78 PHE A O 1
ATOM 614 N N . ALA A 1 79 ? 12.207 0.682 -21.345 1.00 92.12 79 ALA A N 1
ATOM 615 C CA . ALA A 1 79 ? 12.520 1.573 -22.458 1.00 92.12 79 ALA A CA 1
ATOM 616 C C . ALA A 1 79 ? 13.978 2.059 -22.396 1.00 92.12 79 ALA A C 1
ATOM 618 O O . ALA A 1 79 ? 14.702 1.978 -23.389 1.00 92.12 79 ALA A O 1
ATOM 619 N N . LEU A 1 80 ? 14.435 2.497 -21.219 1.00 94.31 80 LEU A N 1
ATOM 620 C CA . LEU A 1 80 ? 15.812 2.950 -21.023 1.00 94.31 80 LEU A CA 1
ATOM 621 C C . LEU A 1 80 ? 16.821 1.807 -21.225 1.00 94.31 80 LEU A C 1
ATOM 623 O O . LEU A 1 80 ? 17.847 1.992 -21.879 1.00 94.31 80 LEU A O 1
ATOM 627 N N . ALA A 1 81 ? 16.513 0.614 -20.708 1.00 94.00 81 ALA A N 1
ATOM 628 C CA . ALA A 1 81 ? 17.351 -0.571 -20.867 1.00 94.00 81 ALA A CA 1
ATOM 629 C C . ALA A 1 81 ? 17.473 -0.999 -22.338 1.00 94.00 81 ALA A C 1
ATOM 631 O O . ALA A 1 81 ? 18.571 -1.318 -22.793 1.00 94.00 81 ALA A O 1
ATOM 632 N N . ALA A 1 82 ? 16.376 -0.955 -23.099 1.00 94.75 82 ALA A N 1
ATOM 633 C CA . ALA A 1 82 ? 16.380 -1.270 -24.524 1.00 94.75 82 ALA A CA 1
ATOM 634 C C . ALA A 1 82 ? 17.267 -0.297 -25.315 1.00 94.75 82 ALA A C 1
ATOM 636 O O . ALA A 1 82 ? 18.106 -0.732 -26.104 1.00 94.75 82 ALA A O 1
ATOM 637 N N . VAL A 1 83 ? 17.145 1.011 -25.061 1.00 96.12 83 VAL A N 1
ATOM 638 C CA . VAL A 1 83 ? 17.995 2.030 -25.702 1.00 96.12 83 VAL A CA 1
ATOM 639 C C . VAL A 1 83 ? 19.468 1.825 -25.339 1.00 96.12 83 VAL A C 1
ATOM 641 O O . VAL A 1 83 ? 20.326 1.838 -26.223 1.00 96.12 83 VAL A O 1
ATOM 644 N N . GLY A 1 84 ? 19.771 1.575 -24.062 1.00 95.19 84 GLY A N 1
ATOM 645 C CA . GLY A 1 84 ? 21.133 1.292 -23.607 1.00 95.19 84 GLY A CA 1
ATOM 646 C C . GLY A 1 84 ? 21.737 0.056 -24.279 1.00 95.19 84 GLY A C 1
ATOM 647 O O . GLY A 1 84 ? 22.888 0.087 -24.714 1.00 95.19 84 GLY A O 1
ATOM 648 N N . LEU A 1 85 ? 20.950 -1.011 -24.437 1.00 95.69 85 LEU A N 1
ATOM 649 C CA . LEU A 1 85 ? 21.393 -2.241 -25.089 1.00 95.69 85 LEU A CA 1
ATOM 650 C C . LEU A 1 85 ? 21.681 -2.027 -26.581 1.00 95.69 85 LEU A C 1
ATOM 652 O O . LEU A 1 85 ? 22.707 -2.493 -27.074 1.00 95.69 85 LEU A O 1
ATOM 656 N N . VAL A 1 86 ? 20.837 -1.274 -27.289 1.00 96.12 86 VAL A N 1
ATOM 657 C CA . VAL A 1 86 ? 21.068 -0.932 -28.703 1.00 96.12 86 VAL A CA 1
ATOM 658 C C . VAL A 1 86 ? 22.368 -0.144 -28.871 1.00 96.12 86 VAL A C 1
ATOM 660 O O . VAL A 1 86 ? 23.188 -0.485 -29.725 1.00 96.12 86 VAL A O 1
ATOM 663 N N . LEU A 1 87 ? 22.598 0.869 -28.031 1.00 94.62 87 LEU A N 1
ATOM 664 C CA . LEU A 1 87 ? 23.827 1.665 -28.072 1.00 94.62 87 LEU A CA 1
ATOM 665 C C . LEU A 1 87 ? 25.072 0.820 -27.782 1.00 94.62 87 LEU A C 1
ATOM 667 O O . LEU A 1 87 ? 26.083 0.971 -28.471 1.00 94.62 87 LEU A O 1
ATOM 671 N N . LEU A 1 88 ? 24.994 -0.102 -26.818 1.00 95.06 88 LEU A N 1
ATOM 672 C CA . LEU A 1 88 ? 26.090 -1.024 -26.524 1.00 95.06 88 LEU A CA 1
ATOM 673 C C . LEU A 1 88 ? 26.403 -1.937 -27.708 1.00 95.06 88 LEU A C 1
ATOM 675 O O . LEU A 1 88 ? 27.571 -2.076 -28.059 1.00 95.06 88 LEU A O 1
ATOM 679 N N . VAL A 1 89 ? 25.391 -2.519 -28.355 1.00 95.19 89 VAL A N 1
ATOM 680 C CA . VAL A 1 89 ? 25.594 -3.389 -29.525 1.00 95.19 89 VAL A CA 1
ATOM 681 C C . VAL A 1 89 ? 26.262 -2.617 -30.663 1.00 95.19 89 VAL A C 1
ATOM 683 O O . VAL A 1 89 ? 27.235 -3.100 -31.241 1.00 95.19 89 VAL A O 1
ATOM 686 N N . ILE A 1 90 ? 25.798 -1.399 -30.951 1.00 94.81 90 ILE A N 1
ATOM 687 C CA . ILE A 1 90 ? 26.396 -0.544 -31.985 1.00 94.81 90 ILE A CA 1
ATOM 688 C C . ILE A 1 90 ? 27.856 -0.224 -31.641 1.00 94.81 90 ILE A C 1
ATOM 690 O O . ILE A 1 90 ? 28.740 -0.401 -32.484 1.00 94.81 90 ILE A O 1
ATOM 694 N N . GLY A 1 91 ? 28.131 0.192 -30.402 1.00 92.75 91 GLY A N 1
ATOM 695 C CA . GLY A 1 91 ? 29.489 0.492 -29.943 1.00 92.75 91 GLY A CA 1
ATOM 696 C C . GLY A 1 91 ? 30.426 -0.714 -30.044 1.00 92.75 91 GLY A C 1
ATOM 697 O O . GLY A 1 91 ? 31.559 -0.584 -30.511 1.00 92.75 91 GLY A O 1
ATOM 698 N N . LEU A 1 92 ? 29.940 -1.902 -29.685 1.00 93.62 92 LEU A N 1
ATOM 699 C CA . LEU A 1 92 ? 30.703 -3.148 -29.736 1.00 93.62 92 LEU A CA 1
ATOM 700 C C . LEU A 1 92 ? 31.023 -3.540 -31.187 1.00 93.62 92 LEU A C 1
ATOM 702 O O . LEU A 1 92 ? 32.170 -3.859 -31.499 1.00 93.62 92 LEU A O 1
ATOM 706 N N . VAL A 1 93 ? 30.058 -3.421 -32.105 1.00 93.06 93 VAL A N 1
ATOM 707 C CA . VAL A 1 93 ? 30.275 -3.673 -33.541 1.00 93.06 93 VAL A CA 1
ATOM 708 C C . VAL A 1 93 ? 31.315 -2.717 -34.128 1.00 93.06 93 VAL A C 1
ATOM 710 O O . VAL A 1 93 ? 32.190 -3.156 -34.877 1.00 93.06 93 VAL A O 1
ATOM 713 N N . ILE A 1 94 ? 31.254 -1.427 -33.787 1.00 92.56 94 ILE A N 1
ATOM 714 C CA . ILE A 1 94 ? 32.235 -0.435 -34.251 1.00 92.56 94 ILE A CA 1
ATOM 715 C C . ILE A 1 94 ? 33.623 -0.750 -33.687 1.00 92.56 94 ILE A C 1
ATOM 717 O O . ILE A 1 94 ? 34.594 -0.752 -34.442 1.00 92.56 94 ILE A O 1
ATOM 721 N N . SER A 1 95 ? 33.725 -1.057 -32.392 1.00 89.88 95 SER A N 1
ATOM 722 C CA . SER A 1 95 ? 34.998 -1.364 -31.730 1.00 89.88 95 SER A CA 1
ATOM 723 C C . SER A 1 95 ? 35.666 -2.605 -32.325 1.00 89.88 95 SER A C 1
ATOM 725 O O . SER A 1 95 ? 36.853 -2.571 -32.658 1.00 89.88 95 SER A O 1
ATOM 727 N N . LEU A 1 96 ? 34.890 -3.668 -32.567 1.00 89.19 96 LEU A N 1
ATOM 728 C CA . LEU A 1 96 ? 35.385 -4.854 -33.259 1.00 89.19 96 LEU A CA 1
ATOM 729 C C . LEU A 1 96 ? 35.821 -4.502 -34.685 1.00 89.19 96 LEU A C 1
ATOM 731 O O . LEU A 1 96 ? 36.960 -4.763 -35.045 1.00 89.19 96 LEU A O 1
ATOM 735 N N . ARG A 1 97 ? 35.006 -3.820 -35.497 1.00 84.50 97 ARG A N 1
ATOM 736 C CA . ARG A 1 97 ? 35.435 -3.443 -36.860 1.00 84.50 97 ARG A CA 1
ATOM 737 C C . ARG A 1 97 ? 36.699 -2.576 -36.872 1.00 84.50 97 ARG A C 1
ATOM 739 O O . ARG A 1 97 ? 37.558 -2.771 -37.731 1.00 84.50 97 ARG A O 1
ATOM 746 N N . HIS A 1 98 ? 36.841 -1.659 -35.919 1.00 80.69 98 HIS A N 1
ATOM 747 C CA . HIS A 1 98 ? 38.003 -0.780 -35.830 1.00 80.69 98 HIS A CA 1
ATOM 748 C C . HIS A 1 98 ? 39.275 -1.535 -35.417 1.00 80.69 98 HIS A C 1
ATOM 750 O O . HIS A 1 98 ? 40.321 -1.360 -36.042 1.00 80.69 98 HIS A O 1
ATOM 756 N N . GLY A 1 99 ? 39.190 -2.431 -34.428 1.00 72.38 99 GLY A N 1
ATOM 757 C CA . GLY A 1 99 ? 40.330 -3.250 -34.003 1.00 72.38 99 GLY A CA 1
ATOM 758 C C . GLY A 1 99 ? 40.853 -4.166 -35.114 1.00 72.38 99 GLY A C 1
ATOM 759 O O . GLY A 1 99 ? 42.060 -4.350 -35.261 1.00 72.38 99 GLY A O 1
ATOM 760 N N . TRP A 1 100 ? 39.962 -4.688 -35.959 1.00 61.16 100 TRP A N 1
ATOM 761 C CA . TRP A 1 100 ? 40.338 -5.583 -37.056 1.00 61.16 100 TRP A CA 1
ATOM 762 C C . TRP A 1 100 ? 41.010 -4.827 -38.210 1.00 61.16 100 TRP A C 1
ATOM 764 O O . TRP A 1 100 ? 41.968 -5.331 -38.795 1.00 61.16 100 TRP A O 1
ATOM 774 N N . ALA A 1 101 ? 40.581 -3.592 -38.489 1.00 67.81 101 ALA A N 1
ATOM 775 C CA . ALA A 1 101 ? 41.220 -2.735 -39.488 1.00 67.81 101 ALA A CA 1
ATOM 776 C C . ALA A 1 101 ? 42.661 -2.353 -39.096 1.00 67.81 101 ALA A C 1
ATOM 778 O O . ALA A 1 101 ? 43.564 -2.412 -39.932 1.00 67.81 101 ALA A O 1
ATOM 779 N N . GLN A 1 102 ? 42.909 -2.026 -37.823 1.00 65.75 102 GLN A N 1
ATOM 780 C CA . GLN A 1 102 ? 44.260 -1.684 -37.358 1.00 65.75 102 GLN A CA 1
ATOM 781 C C . GLN A 1 102 ? 45.216 -2.886 -37.357 1.00 65.75 102 GLN A C 1
ATOM 783 O O . GLN A 1 102 ? 46.394 -2.745 -37.696 1.00 65.75 102 GLN A O 1
ATOM 788 N N . ASN A 1 103 ? 44.711 -4.080 -37.035 1.00 63.41 103 ASN A N 1
ATOM 789 C CA . ASN A 1 103 ? 45.517 -5.301 -37.038 1.00 63.41 103 ASN A CA 1
ATOM 790 C C . ASN A 1 103 ? 46.007 -5.678 -38.448 1.00 63.41 103 ASN A C 1
ATOM 792 O O . ASN A 1 103 ? 47.147 -6.120 -38.597 1.00 63.41 103 ASN A O 1
ATOM 796 N N . MET A 1 104 ? 45.199 -5.444 -39.490 1.00 62.69 104 MET A N 1
ATOM 797 C CA . MET A 1 104 ? 45.605 -5.703 -40.879 1.00 62.69 104 MET A CA 1
ATOM 798 C C . MET A 1 104 ? 46.686 -4.731 -41.378 1.00 62.69 104 MET A C 1
ATOM 800 O O . MET A 1 104 ? 47.649 -5.152 -42.023 1.00 62.69 104 MET A O 1
ATOM 804 N N . VAL A 1 105 ? 46.585 -3.444 -41.025 1.00 66.19 105 VAL A N 1
ATOM 805 C CA . VAL A 1 105 ? 47.610 -2.442 -41.369 1.00 66.19 105 VAL A CA 1
ATOM 806 C C . VAL A 1 105 ? 48.931 -2.761 -40.665 1.00 66.19 105 VAL A C 1
ATOM 808 O O . VAL A 1 105 ? 49.984 -2.747 -41.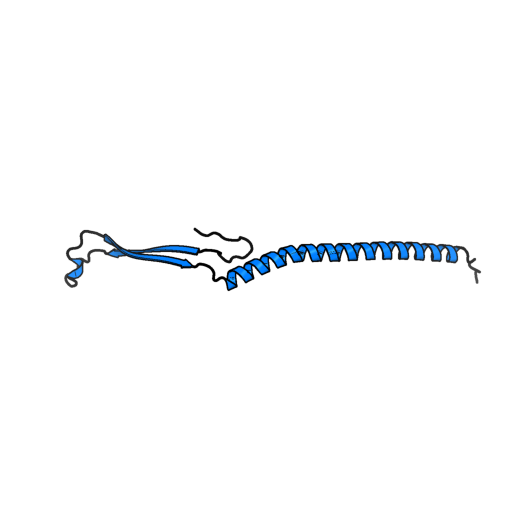297 1.00 66.19 105 VAL A O 1
ATOM 811 N N . ARG A 1 106 ? 48.892 -3.141 -39.381 1.00 63.66 106 ARG A N 1
ATOM 812 C CA . ARG A 1 106 ? 50.097 -3.482 -38.609 1.00 63.66 106 ARG A CA 1
ATOM 813 C C . ARG A 1 106 ? 50.826 -4.726 -39.125 1.00 63.66 106 ARG A C 1
ATOM 815 O O . ARG A 1 106 ? 52.049 -4.768 -39.048 1.00 63.66 106 ARG A O 1
ATOM 822 N N . SER A 1 107 ? 50.104 -5.714 -39.656 1.00 63.28 107 SER A N 1
ATOM 823 C CA . SER A 1 107 ? 50.707 -6.918 -40.253 1.00 63.28 107 SER A CA 1
ATOM 824 C C . SER A 1 107 ? 51.351 -6.667 -41.620 1.00 63.28 107 SER A C 1
ATOM 826 O O . SER A 1 107 ? 52.151 -7.485 -42.066 1.00 63.28 107 SER A O 1
ATOM 828 N N . SER A 1 108 ? 50.994 -5.568 -42.290 1.00 64.00 108 SER A N 1
ATOM 829 C CA . SER A 1 108 ? 51.502 -5.225 -43.625 1.00 64.00 108 SER A CA 1
ATOM 830 C C . SER A 1 108 ? 52.752 -4.343 -43.577 1.00 64.00 108 SER A C 1
ATOM 832 O O . SER A 1 108 ? 53.403 -4.148 -44.599 1.00 64.00 108 SER A O 1
ATOM 834 N N . VAL A 1 109 ? 53.108 -3.810 -42.402 1.00 67.56 109 VAL A N 1
ATOM 835 C CA . VAL A 1 109 ? 54.357 -3.067 -42.210 1.00 67.56 109 VAL A CA 1
ATOM 836 C C . VAL A 1 109 ? 55.476 -4.077 -41.929 1.00 67.56 109 VAL A C 1
ATOM 838 O O . VAL A 1 109 ? 55.462 -4.703 -40.863 1.00 67.56 109 VAL A O 1
ATOM 841 N N . PRO A 1 110 ? 56.452 -4.265 -42.840 1.00 66.00 110 PRO A N 1
ATOM 842 C CA . PRO A 1 110 ? 57.590 -5.128 -42.566 1.00 66.00 110 PRO A CA 1
ATOM 843 C C . PRO A 1 110 ? 58.365 -4.545 -41.385 1.00 66.00 110 PRO A C 1
ATOM 845 O O . PRO A 1 110 ? 58.751 -3.375 -41.389 1.00 66.00 110 PRO A O 1
ATOM 848 N N . LYS A 1 111 ? 58.581 -5.358 -40.347 1.00 67.88 111 LYS A N 1
ATOM 849 C CA . LYS A 1 111 ? 59.483 -4.993 -39.255 1.00 67.88 111 LYS A CA 1
ATOM 850 C C . LYS A 1 111 ? 60.893 -4.947 -39.832 1.00 67.88 111 LYS A C 1
ATOM 852 O O . LYS A 1 111 ? 61.518 -5.989 -39.996 1.00 67.88 111 LYS A O 1
ATOM 857 N N . ILE A 1 112 ? 61.372 -3.750 -40.160 1.00 65.62 112 ILE A N 1
ATOM 858 C CA . ILE A 1 112 ? 62.792 -3.525 -40.417 1.00 65.62 112 ILE A CA 1
ATOM 859 C C . ILE A 1 112 ? 63.483 -3.772 -39.075 1.00 65.62 112 ILE A C 1
ATOM 861 O O . ILE A 1 112 ? 63.314 -2.998 -38.131 1.00 65.62 112 ILE A O 1
ATOM 865 N N . SER A 1 113 ? 64.144 -4.925 -38.961 1.00 65.69 113 SER A N 1
ATOM 866 C CA . SER A 1 113 ? 65.014 -5.238 -37.835 1.00 65.69 113 SER A CA 1
ATOM 867 C C . SER A 1 113 ? 66.147 -4.216 -37.811 1.00 65.69 113 SER A C 1
ATOM 869 O O . SER A 1 113 ? 66.792 -4.005 -38.839 1.00 65.69 113 SER A O 1
ATOM 871 N N . GLN A 1 114 ? 66.337 -3.583 -36.652 1.00 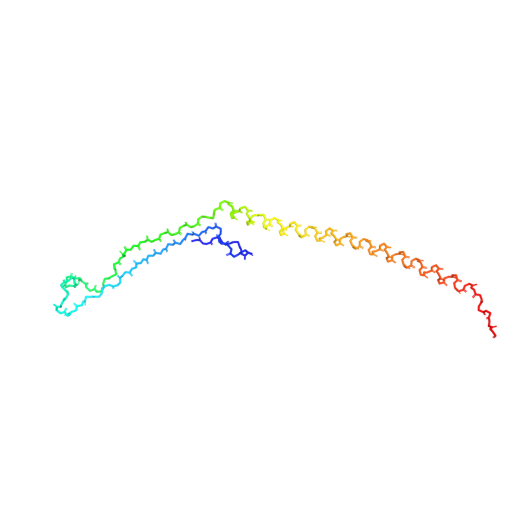57.22 114 GLN A N 1
ATOM 872 C CA . GLN A 1 114 ? 67.607 -2.953 -36.282 1.00 57.22 114 GLN A CA 1
ATOM 873 C C . GLN A 1 114 ? 68.743 -3.969 -36.416 1.00 57.22 114 GLN A C 1
ATOM 875 O O . GLN A 1 114 ? 68.490 -5.152 -36.081 1.00 57.22 114 GLN A O 1
#

Secondary structure (DSSP, 8-state):
-EEE-TTT--EEEEEEEEEEEEEEPPP-STT-GGGTT--SSEEEEEEEEEEEEEPPHHHHHHHHHHHHHHHHHHHHHHHHHHHHHHHHHHHHHHHHHHHHHHHHHHHHS-----